Protein AF-A0A3M1PSI0-F1 (afdb_monomer_lite)

Structure (mmCIF, N/CA/C/O backbone):
data_AF-A0A3M1PSI0-F1
#
_entry.id   AF-A0A3M1PSI0-F1
#
loop_
_atom_site.group_PDB
_atom_site.id
_atom_site.type_symbol
_atom_site.label_atom_id
_atom_site.label_alt_id
_atom_site.label_comp_id
_atom_site.label_asym_id
_atom_site.label_entity_id
_atom_site.label_seq_id
_atom_site.pdbx_PDB_ins_code
_atom_site.Cartn_x
_atom_site.Cartn_y
_atom_site.Cartn_z
_atom_site.occupancy
_atom_site.B_iso_or_equiv
_atom_site.auth_seq_id
_atom_site.auth_comp_id
_atom_site.auth_asym_id
_atom_site.auth_atom_id
_atom_site.pdbx_PDB_model_num
ATOM 1 N N . MET A 1 1 ? 54.622 19.772 -19.799 1.00 5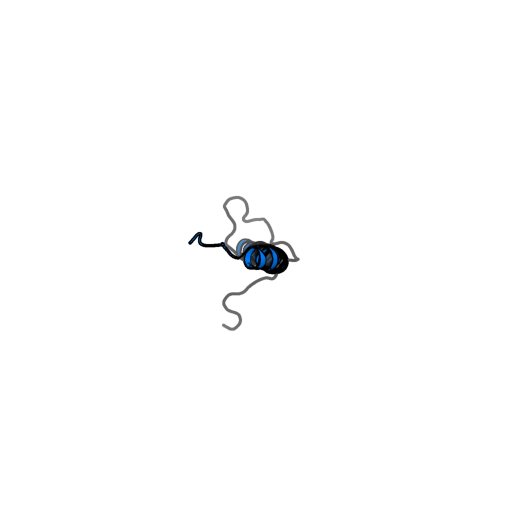7.09 1 MET A N 1
ATOM 2 C CA . MET A 1 1 ? 53.792 19.154 -20.858 1.00 57.09 1 MET A CA 1
ATOM 3 C C . MET A 1 1 ? 52.338 19.281 -20.416 1.00 57.09 1 MET A C 1
ATOM 5 O O . MET A 1 1 ? 52.103 19.014 -19.242 1.00 57.09 1 MET A O 1
ATOM 9 N N . PRO A 1 2 ? 51.403 19.782 -21.243 1.00 58.75 2 PRO A N 1
ATOM 10 C CA . PRO A 1 2 ? 50.030 20.011 -20.801 1.00 58.75 2 PRO A CA 1
ATOM 11 C C . PRO A 1 2 ? 49.316 18.668 -20.603 1.00 58.75 2 PRO A C 1
ATOM 13 O O . PRO A 1 2 ? 49.422 17.771 -21.436 1.00 58.75 2 PRO A O 1
ATOM 16 N N . ASN A 1 3 ? 48.627 18.531 -19.471 1.00 62.34 3 ASN A N 1
ATOM 17 C CA . ASN A 1 3 ? 47.838 17.355 -19.126 1.00 62.34 3 ASN A CA 1
ATOM 18 C C . ASN A 1 3 ? 46.551 17.377 -19.963 1.00 62.34 3 ASN A C 1
ATOM 20 O O . ASN A 1 3 ? 45.628 18.135 -19.663 1.00 62.34 3 ASN A O 1
ATOM 24 N N . VAL A 1 4 ? 46.516 16.616 -21.058 1.00 63.12 4 VAL A N 1
ATOM 25 C CA . VAL A 1 4 ? 45.324 16.497 -21.904 1.00 63.12 4 VAL A CA 1
ATOM 26 C C . VAL A 1 4 ? 44.298 15.628 -21.183 1.00 63.12 4 VAL A C 1
ATOM 28 O O . VAL A 1 4 ? 44.392 14.404 -21.157 1.00 63.12 4 VAL A O 1
ATOM 31 N N . LEU A 1 5 ? 43.321 16.274 -20.547 1.00 65.75 5 LEU A N 1
ATOM 32 C CA . LEU A 1 5 ? 42.157 15.580 -20.009 1.00 65.75 5 LEU A CA 1
ATOM 33 C C . LEU A 1 5 ? 41.447 14.860 -21.165 1.00 65.75 5 LEU A C 1
ATOM 35 O O . LEU A 1 5 ? 41.098 15.464 -22.178 1.00 65.75 5 LEU A O 1
ATOM 39 N N . ASN A 1 6 ? 41.309 13.544 -21.021 1.00 67.06 6 ASN A N 1
ATOM 40 C CA . ASN A 1 6 ? 40.798 12.629 -22.033 1.00 67.06 6 ASN A CA 1
ATOM 41 C C . ASN A 1 6 ? 39.316 12.921 -22.334 1.00 67.06 6 ASN A C 1
ATOM 43 O O . ASN A 1 6 ? 38.429 12.444 -21.630 1.00 67.06 6 ASN A O 1
ATOM 47 N N . PHE A 1 7 ? 39.051 13.692 -23.391 1.00 63.03 7 PHE A N 1
ATOM 48 C CA . PHE A 1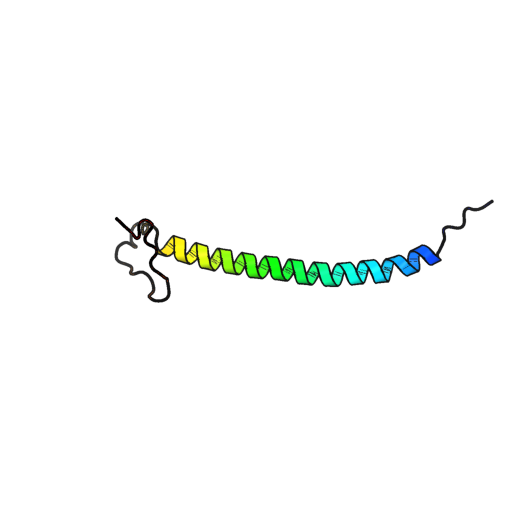 7 ? 37.702 14.058 -23.845 1.00 63.03 7 PHE A CA 1
ATOM 49 C C . PHE A 1 7 ? 36.823 12.831 -24.163 1.00 63.03 7 PHE A C 1
ATOM 51 O O . PHE A 1 7 ? 35.603 12.881 -24.031 1.00 63.03 7 PHE A O 1
ATOM 58 N N . SER A 1 8 ? 37.439 11.688 -24.482 1.00 64.25 8 SER A N 1
ATOM 59 C CA . SER A 1 8 ? 36.742 10.417 -24.725 1.00 64.25 8 SER A CA 1
ATOM 60 C C . SER A 1 8 ? 36.052 9.861 -23.475 1.00 64.25 8 SER A C 1
ATOM 62 O O . SER A 1 8 ? 35.050 9.161 -23.590 1.00 64.25 8 SER A O 1
ATOM 64 N N . ALA A 1 9 ? 36.559 10.174 -22.275 1.00 62.19 9 ALA A N 1
ATOM 65 C CA . ALA A 1 9 ? 35.930 9.757 -21.022 1.00 62.19 9 ALA A CA 1
ATOM 66 C C . ALA A 1 9 ? 34.634 10.535 -20.742 1.00 62.19 9 ALA A C 1
ATOM 68 O O . ALA A 1 9 ? 33.716 9.988 -20.142 1.00 62.19 9 ALA A O 1
ATOM 69 N N . LEU A 1 10 ? 34.536 11.783 -21.214 1.00 61.84 10 LEU A N 1
ATOM 70 C CA . LEU A 1 10 ? 33.343 12.614 -21.045 1.00 61.84 10 LEU A CA 1
ATOM 71 C C . LEU A 1 10 ? 32.174 12.097 -21.903 1.00 61.84 10 LEU A C 1
ATOM 73 O O . LEU A 1 10 ? 31.053 12.006 -21.419 1.00 61.84 10 LEU A O 1
ATOM 77 N N . PHE A 1 11 ? 32.458 11.659 -23.134 1.00 63.34 11 PHE A N 1
ATOM 78 C CA . PHE A 1 11 ? 31.450 11.163 -24.081 1.00 63.34 11 PHE A CA 1
ATOM 79 C C . PHE A 1 11 ? 30.835 9.800 -23.695 1.00 63.34 11 PHE A C 1
ATOM 81 O O . PHE A 1 11 ? 29.724 9.478 -24.103 1.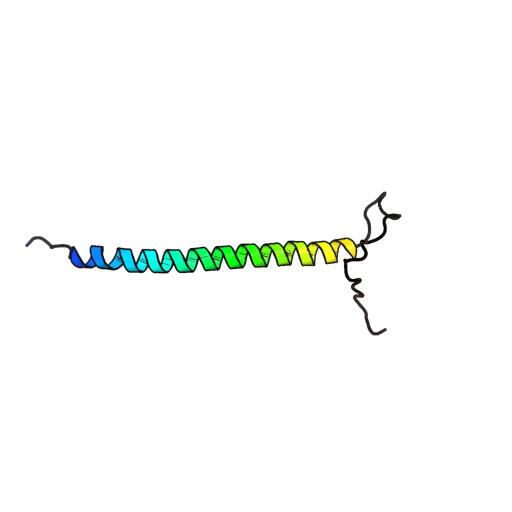00 63.34 11 PHE A O 1
ATOM 88 N N . LEU A 1 12 ? 31.532 8.987 -22.892 1.00 62.59 12 LEU A N 1
ATOM 89 C CA . LEU A 1 12 ? 31.043 7.669 -22.459 1.00 62.59 12 LEU A CA 1
ATOM 90 C C . LEU A 1 12 ? 30.259 7.696 -21.134 1.00 62.59 12 LEU A C 1
ATOM 92 O O . LEU A 1 12 ? 29.545 6.739 -20.838 1.00 62.59 12 LEU A O 1
ATOM 96 N N . VAL A 1 13 ? 30.365 8.767 -20.341 1.00 62.56 13 VAL A N 1
ATOM 97 C CA . VAL A 1 13 ? 29.657 8.894 -19.051 1.00 62.56 13 VAL A CA 1
ATOM 98 C C . VAL A 1 13 ? 28.187 9.278 -19.244 1.00 62.56 13 VAL A C 1
ATOM 100 O O . VAL A 1 13 ? 27.329 8.795 -18.509 1.00 62.56 13 VAL A O 1
ATOM 103 N N . GLU A 1 14 ? 27.873 10.081 -20.260 1.00 60.09 14 GLU A N 1
ATOM 104 C CA . GLU A 1 14 ? 26.509 10.552 -20.538 1.00 60.09 14 GLU A CA 1
ATOM 105 C C . GLU A 1 14 ? 25.488 9.427 -20.815 1.00 60.09 14 GLU A C 1
ATOM 107 O O . GLU A 1 14 ? 24.449 9.412 -20.147 1.00 60.09 14 GLU A O 1
ATOM 112 N N . PRO A 1 15 ? 25.738 8.441 -21.710 1.00 60.09 15 PRO A N 1
ATOM 113 C CA . PRO A 1 15 ? 24.752 7.389 -21.972 1.00 60.09 15 PRO A CA 1
ATOM 114 C C . PRO A 1 15 ? 24.555 6.451 -20.772 1.00 60.09 15 PRO A C 1
ATOM 116 O O . PRO A 1 15 ? 23.446 5.973 -20.540 1.00 60.09 15 PRO A O 1
ATOM 119 N N . ALA A 1 16 ? 25.606 6.209 -19.980 1.00 59.84 16 ALA A N 1
ATOM 120 C CA . ALA A 1 16 ? 25.530 5.369 -18.786 1.00 59.84 16 ALA A CA 1
ATOM 121 C C . ALA A 1 16 ? 24.744 6.047 -17.650 1.00 59.84 16 ALA A C 1
ATOM 123 O O . ALA A 1 16 ? 23.951 5.391 -16.974 1.00 59.84 16 ALA A O 1
ATOM 124 N N . VAL A 1 17 ? 24.921 7.361 -17.466 1.00 61.44 17 VAL A N 1
ATOM 125 C CA . VAL A 1 17 ? 2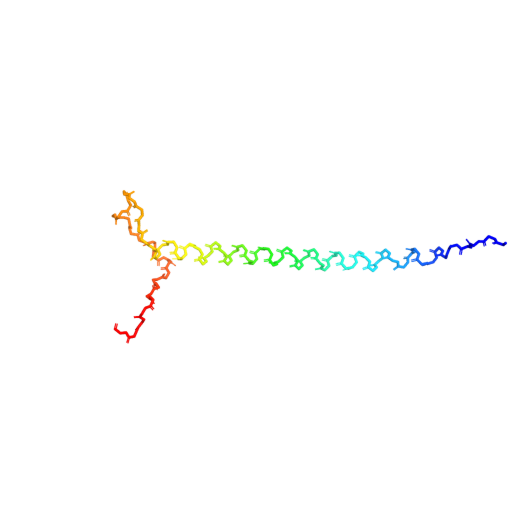4.149 8.156 -16.500 1.00 61.44 17 VAL A CA 1
ATOM 126 C C . VAL A 1 17 ? 22.683 8.252 -16.922 1.00 61.44 17 VAL A C 1
ATOM 128 O O . VAL A 1 17 ? 21.818 8.024 -16.084 1.00 61.44 17 VAL A O 1
ATOM 131 N N . SER A 1 18 ? 22.384 8.494 -18.205 1.00 60.44 18 SER A N 1
ATOM 132 C CA . SER A 1 18 ? 20.996 8.553 -18.695 1.00 60.44 18 SER A CA 1
ATOM 133 C C . SER A 1 18 ? 20.261 7.222 -18.510 1.00 60.44 18 SER A C 1
ATOM 135 O O . SER A 1 18 ? 19.161 7.203 -17.967 1.00 60.44 18 SER A O 1
ATOM 137 N N . ALA A 1 19 ? 20.891 6.097 -18.868 1.00 58.41 19 ALA A N 1
ATOM 138 C CA . ALA A 1 19 ? 20.291 4.771 -18.705 1.00 58.41 19 ALA A CA 1
ATOM 139 C C . ALA A 1 19 ? 20.059 4.397 -17.228 1.00 58.41 19 ALA A C 1
ATOM 141 O O . ALA A 1 19 ? 19.058 3.760 -16.893 1.00 58.41 19 ALA A O 1
ATOM 142 N N . ALA A 1 20 ? 20.958 4.812 -16.327 1.00 58.47 20 ALA A N 1
ATOM 143 C CA . ALA A 1 20 ? 20.766 4.648 -14.888 1.00 58.47 20 ALA A CA 1
ATOM 144 C C . ALA A 1 20 ? 19.626 5.534 -14.353 1.00 58.47 20 ALA A C 1
ATOM 146 O O . ALA A 1 20 ? 18.875 5.104 -13.477 1.00 58.47 20 ALA A O 1
ATOM 147 N N . GLN A 1 21 ? 19.470 6.746 -14.890 1.00 59.25 21 GLN A N 1
ATOM 148 C CA . GLN A 1 21 ? 18.435 7.696 -14.485 1.00 59.25 21 GLN A CA 1
ATOM 149 C C . GLN A 1 21 ? 17.032 7.246 -14.919 1.00 59.25 21 GLN A C 1
ATOM 151 O O . GLN A 1 21 ? 16.087 7.373 -14.140 1.00 59.25 21 GLN A O 1
ATOM 156 N N . ASP A 1 22 ? 16.909 6.640 -16.102 1.00 62.09 22 ASP A N 1
ATOM 157 C CA . ASP A 1 22 ? 15.636 6.126 -16.619 1.00 62.09 22 ASP A CA 1
ATOM 158 C C . ASP A 1 22 ? 15.124 4.932 -15.793 1.00 62.09 22 ASP A C 1
ATOM 160 O O . ASP A 1 22 ? 13.961 4.894 -15.384 1.00 62.09 22 ASP A O 1
ATOM 164 N N . GLY A 1 23 ? 16.002 3.977 -15.465 1.00 66.62 23 GLY A N 1
ATOM 165 C CA . GLY A 1 23 ? 15.646 2.833 -14.619 1.00 66.62 23 GLY A CA 1
ATOM 166 C C . GLY A 1 23 ? 15.369 3.221 -13.161 1.00 66.62 23 GLY A C 1
ATOM 167 O O . GLY A 1 23 ? 14.407 2.733 -12.555 1.00 66.62 23 GLY A O 1
ATOM 168 N N . ALA A 1 24 ? 16.177 4.121 -12.590 1.00 72.25 24 ALA A N 1
ATOM 169 C CA . ALA A 1 24 ? 16.009 4.596 -11.216 1.00 72.25 24 ALA A CA 1
ATOM 170 C C . ALA A 1 24 ? 14.738 5.444 -11.043 1.00 72.25 24 ALA A C 1
ATOM 172 O O . ALA A 1 24 ? 14.045 5.308 -10.036 1.00 72.25 24 ALA A O 1
ATOM 173 N N . GLY A 1 25 ? 14.388 6.272 -12.033 1.00 80.50 25 GLY A N 1
ATOM 174 C CA . GLY A 1 25 ? 13.165 7.073 -12.012 1.00 80.50 25 GLY A CA 1
ATOM 175 C C . GLY A 1 25 ? 11.906 6.206 -11.986 1.00 80.50 25 GLY A C 1
ATOM 176 O O . GLY A 1 25 ? 11.071 6.361 -11.096 1.00 80.50 25 GLY A O 1
ATOM 177 N N . ILE A 1 26 ? 11.796 5.240 -12.906 1.00 86.00 26 ILE A N 1
ATOM 178 C CA . ILE A 1 26 ? 10.620 4.358 -12.998 1.00 86.00 26 ILE A CA 1
ATOM 179 C C . ILE A 1 26 ? 10.479 3.492 -11.741 1.00 86.00 26 ILE A C 1
ATOM 181 O O . ILE A 1 26 ? 9.382 3.367 -11.195 1.00 86.00 26 ILE A O 1
ATOM 185 N N . SER A 1 27 ? 11.581 2.913 -11.258 1.00 88.50 27 SER A N 1
ATOM 186 C CA . SER A 1 27 ? 11.564 2.068 -10.059 1.00 88.50 27 SER A CA 1
ATOM 187 C C . SER A 1 27 ? 11.196 2.851 -8.797 1.00 88.50 27 SER A C 1
ATOM 189 O O . SER A 1 27 ? 10.352 2.390 -8.028 1.00 88.50 27 SER A O 1
ATOM 191 N N . LEU A 1 28 ? 11.739 4.057 -8.606 1.00 89.94 28 LEU A N 1
ATOM 192 C CA . LEU A 1 28 ? 11.378 4.918 -7.479 1.00 89.94 28 LEU A CA 1
ATOM 193 C C . LEU A 1 28 ? 9.899 5.318 -7.531 1.00 89.94 28 LEU A C 1
ATOM 195 O O . LEU A 1 28 ? 9.198 5.194 -6.527 1.00 89.94 28 LEU A O 1
ATOM 199 N N . SER A 1 29 ? 9.405 5.754 -8.693 1.00 91.69 29 SER A N 1
ATOM 200 C CA . SER A 1 29 ? 7.989 6.088 -8.871 1.00 91.69 29 SER A CA 1
ATOM 201 C C . SER A 1 29 ? 7.083 4.895 -8.570 1.00 91.69 29 SER A C 1
ATOM 203 O O . SER A 1 29 ? 6.087 5.051 -7.865 1.00 91.69 29 SER A O 1
ATOM 205 N N . ALA A 1 30 ? 7.443 3.697 -9.037 1.00 94.12 30 ALA A N 1
ATOM 206 C CA . ALA A 1 30 ? 6.686 2.481 -8.763 1.00 94.12 30 ALA A CA 1
ATOM 207 C C . ALA A 1 30 ? 6.623 2.170 -7.260 1.00 94.12 30 ALA A C 1
ATOM 209 O O . ALA A 1 30 ? 5.538 1.925 -6.734 1.00 94.12 30 ALA A O 1
ATOM 210 N N . VAL A 1 31 ? 7.754 2.234 -6.550 1.00 96.19 31 VAL A N 1
ATOM 211 C CA . VAL A 1 31 ? 7.804 2.001 -5.097 1.00 96.19 31 VAL A CA 1
ATOM 212 C C . VAL A 1 31 ? 6.955 3.022 -4.342 1.00 96.19 31 VAL A C 1
ATOM 214 O O . VAL A 1 31 ? 6.201 2.636 -3.452 1.00 96.19 31 VAL A O 1
ATOM 217 N N . VAL A 1 32 ? 7.026 4.304 -4.710 1.00 96.88 32 VAL A N 1
ATOM 218 C CA . VAL A 1 32 ? 6.224 5.361 -4.074 1.00 96.88 32 VAL A CA 1
ATOM 219 C C . VAL A 1 32 ? 4.732 5.115 -4.277 1.00 96.88 32 VAL A C 1
ATOM 221 O O . VAL A 1 32 ? 3.971 5.190 -3.316 1.00 96.88 32 VAL A O 1
ATOM 224 N N . ILE A 1 33 ? 4.304 4.780 -5.497 1.00 97.81 33 ILE A N 1
ATOM 225 C CA . ILE A 1 33 ? 2.890 4.530 -5.799 1.00 97.81 33 ILE A CA 1
ATOM 226 C C . ILE A 1 33 ? 2.391 3.297 -5.045 1.00 97.81 33 ILE A C 1
ATOM 228 O O . ILE A 1 33 ? 1.376 3.371 -4.358 1.00 97.81 33 ILE A O 1
ATOM 232 N N . ILE A 1 34 ? 3.107 2.175 -5.130 1.00 98.12 34 ILE A N 1
ATOM 233 C CA . ILE A 1 34 ? 2.705 0.928 -4.467 1.00 98.12 34 ILE A CA 1
ATOM 234 C C . ILE A 1 34 ? 2.700 1.110 -2.947 1.00 98.12 34 ILE A C 1
ATOM 236 O O . ILE A 1 34 ? 1.738 0.722 -2.288 1.00 98.12 34 ILE A O 1
ATOM 240 N N . GLY A 1 35 ? 3.735 1.743 -2.391 1.00 98.00 35 GLY A N 1
ATOM 241 C CA . GLY A 1 35 ? 3.828 2.031 -0.963 1.00 98.00 35 GLY A CA 1
ATOM 242 C C . GLY A 1 35 ? 2.706 2.945 -0.479 1.00 98.00 35 GLY A C 1
ATOM 243 O O . GLY A 1 35 ? 2.101 2.676 0.556 1.00 98.00 35 GLY A O 1
ATOM 244 N N . PHE A 1 36 ? 2.365 3.982 -1.246 1.00 97.94 36 PHE A N 1
ATOM 245 C CA . PHE A 1 36 ? 1.248 4.867 -0.927 1.00 97.94 36 PHE A CA 1
ATOM 246 C C . PHE A 1 36 ? -0.100 4.140 -0.986 1.00 97.94 36 PHE A C 1
ATOM 248 O O . PHE A 1 36 ? -0.893 4.261 -0.056 1.00 97.94 36 PHE A O 1
ATOM 255 N N . LEU A 1 37 ? -0.350 3.338 -2.027 1.00 98.25 37 LEU A N 1
ATOM 256 C CA . LEU A 1 37 ? -1.573 2.537 -2.138 1.00 98.25 37 LEU A CA 1
ATOM 257 C C . LEU A 1 37 ? -1.697 1.534 -0.987 1.00 98.25 37 LEU A C 1
ATOM 259 O O . LEU A 1 37 ? -2.774 1.400 -0.408 1.00 98.25 37 LEU A O 1
ATOM 263 N N . ALA A 1 38 ? -0.598 0.877 -0.613 1.00 97.44 38 ALA A N 1
ATOM 264 C CA . ALA A 1 38 ? -0.561 -0.014 0.539 1.00 97.44 38 ALA A CA 1
ATOM 265 C C . ALA A 1 38 ? -0.845 0.744 1.845 1.00 97.44 38 ALA A C 1
ATOM 267 O O . ALA A 1 38 ? -1.647 0.283 2.654 1.00 97.44 38 ALA A O 1
ATOM 268 N N . ALA A 1 39 ? -0.249 1.923 2.038 1.00 97.44 39 ALA A N 1
ATOM 269 C CA . ALA A 1 39 ? -0.458 2.741 3.229 1.00 97.44 39 ALA A CA 1
ATOM 270 C C . ALA A 1 39 ? -1.906 3.237 3.351 1.00 97.44 39 ALA A C 1
ATOM 272 O O . ALA A 1 39 ? -2.501 3.127 4.421 1.00 97.44 39 ALA A O 1
ATOM 273 N N . VAL A 1 40 ? -2.496 3.740 2.263 1.00 97.06 40 VAL A N 1
ATOM 274 C CA . VAL A 1 40 ? -3.897 4.186 2.243 1.00 97.06 40 VAL A CA 1
ATOM 275 C C . VAL A 1 40 ? -4.842 3.004 2.440 1.00 97.06 40 VAL A C 1
ATOM 277 O O . VAL A 1 40 ? -5.770 3.100 3.239 1.00 97.06 40 VAL A O 1
ATOM 280 N N . GLY A 1 41 ? -4.594 1.882 1.762 1.00 95.69 41 GLY A N 1
ATOM 281 C CA . GLY A 1 41 ? -5.411 0.677 1.878 1.00 95.69 41 GLY A CA 1
ATOM 282 C C . GLY A 1 41 ? -5.396 0.108 3.295 1.00 95.69 41 GLY A C 1
ATOM 283 O O . GLY A 1 41 ? -6.433 0.054 3.953 1.00 95.69 41 GLY A O 1
ATOM 284 N N . LEU A 1 42 ? -4.218 -0.260 3.800 1.00 94.44 42 LEU A N 1
ATOM 285 C CA . LEU A 1 42 ? -4.071 -0.845 5.136 1.00 94.44 42 LEU A CA 1
ATOM 286 C C . LEU A 1 42 ? -4.457 0.144 6.242 1.00 94.44 42 LEU A C 1
ATOM 288 O O . LEU A 1 42 ? -5.108 -0.247 7.207 1.00 94.44 42 LEU A O 1
ATOM 292 N N . GLY A 1 43 ? -4.114 1.426 6.094 1.00 94.88 43 GLY A N 1
ATOM 293 C CA . GLY A 1 43 ? -4.501 2.471 7.039 1.00 94.88 43 GLY A CA 1
ATOM 294 C C . GLY A 1 43 ? -6.014 2.675 7.098 1.00 94.88 43 GLY A C 1
ATOM 295 O O . GLY A 1 43 ? -6.569 2.816 8.185 1.00 94.88 43 GLY A O 1
ATOM 296 N N . SER A 1 44 ? -6.701 2.627 5.952 1.00 94.12 44 SER A N 1
ATOM 297 C CA . SER A 1 44 ? -8.162 2.703 5.904 1.00 94.12 44 SER A CA 1
ATOM 298 C C . SER A 1 44 ? -8.806 1.504 6.597 1.00 94.12 44 SER A C 1
ATOM 300 O O . SER A 1 44 ? -9.684 1.700 7.437 1.00 94.12 44 SER A O 1
ATOM 302 N N . VAL A 1 45 ? -8.334 0.284 6.316 1.00 93.69 45 VAL A N 1
ATOM 303 C CA . VAL A 1 45 ? -8.813 -0.932 6.992 1.00 93.69 45 VAL A CA 1
ATOM 304 C C . VAL A 1 45 ? -8.600 -0.830 8.502 1.00 93.69 45 VAL A C 1
ATOM 306 O O . VAL A 1 45 ? -9.531 -1.074 9.267 1.00 93.69 45 VAL A O 1
ATOM 309 N N . ALA A 1 46 ? -7.415 -0.413 8.947 1.00 92.12 46 ALA A N 1
ATOM 310 C CA . ALA A 1 46 ? -7.112 -0.254 10.366 1.00 92.12 46 ALA A CA 1
ATOM 311 C C . ALA A 1 46 ? -8.001 0.803 11.038 1.00 92.12 46 ALA A C 1
ATOM 313 O O . ALA A 1 46 ? -8.497 0.578 12.137 1.00 92.12 46 ALA A O 1
ATOM 314 N N . TRP A 1 47 ? -8.244 1.939 10.380 1.00 91.50 47 TRP A N 1
ATOM 315 C CA . TRP A 1 47 ? -9.088 3.003 10.922 1.00 91.50 47 TRP A CA 1
ATOM 316 C C . TRP A 1 47 ? -10.541 2.553 11.101 1.00 91.50 47 TRP A C 1
ATOM 318 O O . TRP A 1 47 ? -11.125 2.770 12.161 1.00 91.50 47 TRP A O 1
ATOM 328 N N . TYR A 1 48 ? -11.101 1.866 10.105 1.00 91.19 48 TYR A N 1
ATOM 329 C CA . TYR A 1 48 ? -12.477 1.367 10.138 1.00 91.19 48 TYR A CA 1
ATOM 330 C C . TYR A 1 48 ? -12.708 0.218 11.133 1.00 91.19 48 TYR A C 1
ATOM 332 O O . TYR A 1 48 ? -13.838 0.044 11.585 1.00 91.19 48 TYR A O 1
ATOM 340 N N . ASN A 1 49 ? -11.661 -0.534 11.486 1.00 90.62 49 ASN A N 1
ATOM 341 C CA . ASN A 1 49 ? -11.685 -1.539 12.557 1.00 90.62 49 ASN A CA 1
ATOM 342 C C . ASN A 1 49 ? -11.276 -0.958 13.930 1.00 90.62 49 ASN A C 1
ATOM 344 O O . ASN A 1 49 ? -11.265 -1.666 14.935 1.00 90.62 49 ASN A O 1
ATOM 348 N N . SER A 1 50 ? -10.931 0.333 14.002 1.00 88.94 50 SER A N 1
ATOM 349 C CA . SER A 1 50 ? -10.576 1.003 15.256 1.00 88.94 50 SER A CA 1
ATOM 350 C C . SER A 1 50 ? -11.808 1.532 16.003 1.00 88.94 50 SER A C 1
ATOM 352 O O . SER A 1 50 ? -12.933 1.526 15.500 1.00 88.94 50 SER A O 1
ATOM 354 N N . ARG A 1 51 ? -11.607 2.014 17.237 1.00 86.25 51 ARG A N 1
ATOM 355 C CA . ARG A 1 51 ? -12.685 2.639 18.017 1.00 86.25 51 ARG A CA 1
ATOM 356 C C . ARG A 1 51 ? -13.186 3.905 17.319 1.00 86.25 51 ARG A C 1
ATOM 358 O O . ARG A 1 51 ? -12.392 4.776 16.967 1.00 86.25 51 ARG A O 1
ATOM 365 N N . ARG A 1 52 ? -14.508 4.021 17.186 1.00 88.81 52 ARG A N 1
ATOM 366 C CA . ARG A 1 52 ? -15.166 5.172 16.553 1.00 88.81 52 ARG A CA 1
ATOM 367 C C . ARG A 1 52 ? -14.945 6.443 17.394 1.00 88.81 52 ARG A C 1
ATOM 369 O O . ARG A 1 52 ? -14.982 6.360 18.624 1.00 88.81 52 ARG A O 1
ATOM 376 N N . PRO A 1 53 ? -14.679 7.603 16.764 1.00 86.81 53 PRO A N 1
ATOM 377 C CA . PRO A 1 53 ? -14.577 8.871 17.476 1.00 86.81 53 PRO A CA 1
ATOM 378 C C . PRO A 1 53 ? -15.954 9.339 17.961 1.00 86.81 53 PRO A C 1
ATOM 380 O O . PRO A 1 53 ? -16.988 8.861 17.494 1.00 86.81 53 PRO A O 1
ATOM 383 N N . VAL A 1 54 ? -15.948 10.310 18.875 1.00 89.00 54 VAL A N 1
ATOM 384 C CA . VAL A 1 54 ? -17.171 10.862 19.472 1.00 89.00 54 VAL A CA 1
ATOM 385 C C . VAL A 1 54 ? -18.117 11.456 18.421 1.00 89.00 54 VAL A C 1
ATOM 387 O O . VAL A 1 54 ? -17.687 12.216 17.551 1.00 89.00 54 VAL A O 1
ATOM 390 N N . GLY A 1 55 ? -19.406 11.128 18.496 1.00 88.69 55 GLY A N 1
ATOM 391 C CA . GLY A 1 55 ? -20.433 11.535 17.528 1.00 88.69 55 GLY A CA 1
ATOM 392 C C . GLY A 1 55 ? -20.474 10.690 16.246 1.00 88.69 55 GLY A C 1
ATOM 393 O O . GLY A 1 55 ? -21.147 11.065 15.283 1.00 88.69 55 GLY A O 1
ATOM 394 N N . TRP A 1 56 ? -19.741 9.577 16.204 1.00 88.06 56 TRP A N 1
ATOM 395 C CA . TRP A 1 56 ? -19.679 8.629 15.085 1.00 88.06 56 TRP A CA 1
ATOM 396 C C . TRP A 1 56 ? -19.951 7.186 15.519 1.00 88.06 56 TRP A C 1
ATOM 398 O O . TRP A 1 56 ? -19.758 6.256 14.740 1.00 88.06 56 TRP A O 1
ATOM 408 N N . GLU A 1 57 ? -20.418 6.987 16.747 1.00 86.38 57 GLU A N 1
ATOM 409 C CA . GLU A 1 57 ? -20.703 5.684 17.338 1.00 86.38 57 GLU A CA 1
ATOM 410 C C . GLU A 1 57 ? -21.780 4.927 16.560 1.00 86.38 57 GLU A C 1
ATOM 412 O O . GLU A 1 57 ? -21.649 3.720 16.386 1.00 86.38 57 GLU A O 1
ATOM 417 N N . ASP A 1 58 ? -22.766 5.630 16.002 1.00 86.44 58 ASP A N 1
ATOM 418 C CA . ASP A 1 58 ? -23.877 5.033 15.248 1.00 86.44 58 ASP A CA 1
ATOM 419 C C . ASP A 1 58 ? -23.539 4.756 13.771 1.00 86.44 58 ASP A C 1
ATOM 421 O O . ASP A 1 58 ? -24.366 4.232 13.025 1.00 86.44 58 ASP A O 1
ATOM 425 N N . LYS A 1 59 ? -22.337 5.124 13.301 1.00 85.75 59 LYS A N 1
ATOM 426 C CA . LYS A 1 59 ? -21.945 4.942 11.896 1.00 85.75 59 LYS A CA 1
ATOM 427 C C . LYS A 1 59 ? -21.389 3.552 11.647 1.00 85.75 59 LYS A C 1
ATOM 429 O O . LYS A 1 59 ? -20.340 3.193 12.170 1.00 85.75 59 LYS A O 1
ATOM 434 N N . GLU A 1 60 ? -22.061 2.799 10.786 1.00 86.12 60 GLU A N 1
ATOM 435 C CA . GLU A 1 60 ? -21.584 1.495 10.342 1.00 86.12 60 GLU A CA 1
ATOM 436 C C . GLU A 1 60 ? -20.323 1.593 9.479 1.00 86.12 60 GLU A C 1
ATOM 438 O O . GLU A 1 60 ? -20.042 2.589 8.804 1.00 86.12 60 GLU A O 1
ATOM 443 N N . ARG A 1 61 ? -19.542 0.518 9.546 1.00 88.75 61 ARG A N 1
ATOM 444 C CA . ARG A 1 61 ? -18.352 0.311 8.733 1.00 88.75 61 ARG A CA 1
ATOM 445 C C . ARG A 1 61 ? -18.783 -0.022 7.299 1.00 88.75 61 ARG A C 1
ATOM 447 O O . ARG A 1 61 ? -19.722 -0.795 7.148 1.00 88.75 61 ARG A O 1
ATOM 454 N N . PRO A 1 62 ? -18.114 0.496 6.255 1.00 90.19 62 PRO A N 1
ATOM 455 C CA . PRO A 1 62 ? -18.475 0.161 4.882 1.00 90.19 62 PRO A CA 1
ATOM 456 C C . PRO A 1 62 ? -18.305 -1.335 4.576 1.00 90.19 62 PRO A C 1
ATOM 458 O O . PRO A 1 62 ? -17.314 -1.937 4.992 1.00 90.19 62 PRO A O 1
ATOM 461 N N . ASP A 1 63 ? -19.209 -1.899 3.769 1.00 91.88 63 ASP A N 1
ATOM 462 C CA . ASP A 1 63 ? -19.259 -3.342 3.459 1.00 91.88 63 ASP A CA 1
ATOM 463 C C . ASP A 1 63 ? -18.001 -3.884 2.764 1.00 91.88 63 ASP A C 1
ATOM 465 O O . ASP A 1 63 ? -17.657 -5.055 2.899 1.00 91.88 63 ASP A O 1
ATOM 469 N N . PHE A 1 64 ? -17.303 -3.039 2.001 1.00 88.94 64 PHE A N 1
ATOM 470 C CA . PHE A 1 64 ? -16.096 -3.430 1.265 1.00 88.94 64 PHE A CA 1
ATOM 471 C C . PHE A 1 64 ? -14.848 -3.521 2.149 1.00 88.94 64 PHE A C 1
ATOM 473 O O . PHE A 1 64 ? -13.809 -4.011 1.703 1.00 88.94 64 PHE A O 1
ATOM 480 N N . VAL A 1 65 ? -14.907 -3.011 3.380 1.00 91.12 65 VAL A N 1
ATOM 481 C CA . VAL A 1 65 ? -13.800 -3.144 4.319 1.00 91.12 65 VAL A CA 1
ATOM 482 C C . VAL A 1 65 ? -13.887 -4.556 4.915 1.00 91.12 65 VAL A C 1
ATOM 484 O O . VAL A 1 65 ? -14.971 -4.990 5.311 1.00 91.12 65 VAL A O 1
ATOM 487 N N . PRO A 1 66 ? -12.785 -5.309 5.033 1.00 89.12 66 PRO A N 1
ATOM 488 C CA . PRO A 1 66 ? -12.760 -6.567 5.778 1.00 89.12 66 PRO A CA 1
ATOM 489 C C . PRO A 1 66 ? -12.740 -6.311 7.289 1.00 89.12 66 PRO A C 1
ATOM 491 O O . PRO A 1 66 ? -12.090 -5.370 7.758 1.00 89.12 66 PRO A O 1
ATOM 494 N N . ASP A 1 67 ? -13.526 -7.090 8.031 1.00 89.12 67 ASP A N 1
ATOM 495 C CA . ASP A 1 67 ? -13.482 -7.083 9.495 1.00 89.12 67 ASP A CA 1
ATOM 496 C C . ASP A 1 67 ? -12.235 -7.849 9.941 1.00 89.12 67 ASP A C 1
ATOM 498 O O . ASP A 1 67 ? -11.916 -8.896 9.371 1.00 89.12 67 ASP A O 1
ATOM 502 N N . VAL A 1 68 ? -11.488 -7.290 10.885 1.00 89.06 68 VAL A N 1
ATOM 503 C CA . VAL A 1 68 ? -10.209 -7.848 11.329 1.00 89.06 68 VAL A CA 1
ATOM 504 C C . VAL A 1 68 ? -10.304 -8.132 12.818 1.00 89.06 68 VAL A C 1
ATOM 506 O O . VAL A 1 68 ? -10.106 -7.234 13.636 1.00 89.06 68 VAL A O 1
ATOM 509 N N . ASP A 1 69 ? -10.574 -9.393 13.154 1.00 83.25 69 ASP A N 1
ATOM 510 C CA . ASP A 1 69 ? -10.532 -9.870 14.533 1.00 83.25 69 ASP A CA 1
ATOM 511 C C . ASP A 1 69 ? -9.067 -10.091 14.959 1.00 83.25 69 ASP A C 1
ATOM 513 O O . ASP A 1 69 ? -8.357 -10.890 14.336 1.00 83.25 69 ASP A O 1
ATOM 517 N N . PRO A 1 70 ? -8.567 -9.392 15.995 1.00 76.38 70 PRO A N 1
ATOM 518 C CA . PRO A 1 70 ? -7.230 -9.636 16.525 1.00 76.38 70 PRO A CA 1
ATOM 519 C C . PRO A 1 70 ? -7.085 -11.005 17.207 1.00 76.38 70 PRO A C 1
ATOM 521 O O . PRO A 1 70 ? -5.962 -11.371 17.561 1.00 76.38 70 PRO A O 1
ATOM 524 N N . ASN A 1 71 ? -8.176 -11.746 17.418 1.00 81.88 71 ASN A N 1
ATOM 525 C CA . ASN A 1 71 ? -8.186 -12.989 18.169 1.00 81.88 71 ASN A CA 1
ATOM 52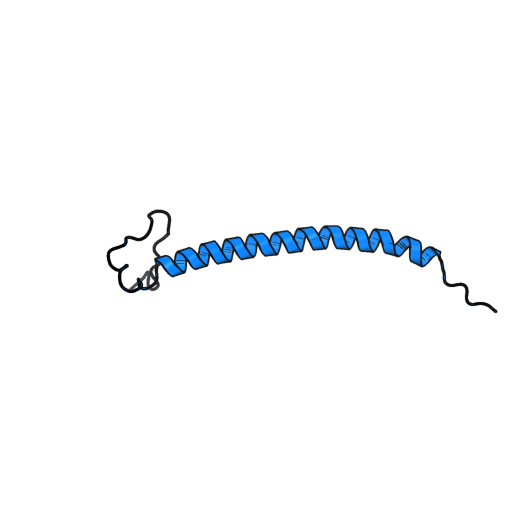6 C C . ASN A 1 71 ? -9.090 -14.062 17.531 1.00 81.88 71 ASN A C 1
ATOM 528 O O . ASN A 1 71 ? -10.133 -14.405 18.078 1.00 81.88 71 ASN A O 1
ATOM 532 N N . PRO A 1 72 ? -8.685 -14.619 16.380 1.00 75.19 72 PRO A N 1
ATOM 533 C CA . PRO A 1 72 ? -9.542 -15.487 15.572 1.00 75.19 72 PRO A CA 1
ATOM 534 C C . PRO A 1 72 ? -9.913 -16.837 16.217 1.00 75.19 72 PRO A C 1
ATOM 536 O O . PRO A 1 72 ? -10.794 -17.515 15.694 1.00 75.19 72 PRO A O 1
ATOM 539 N N . ASP A 1 73 ? -9.271 -17.231 17.326 1.00 74.06 73 ASP A N 1
ATOM 540 C CA . ASP A 1 73 ? -9.275 -18.620 17.812 1.00 74.06 73 ASP A CA 1
ATOM 541 C C . ASP A 1 73 ? -9.506 -18.800 19.334 1.00 74.06 73 ASP A C 1
ATOM 543 O O . ASP A 1 73 ? -9.230 -19.885 19.857 1.00 74.06 73 ASP A O 1
ATOM 547 N N . VAL A 1 74 ? -10.004 -17.798 20.075 1.00 58.62 74 VAL A N 1
ATOM 548 C CA . VAL A 1 74 ? -10.447 -17.993 21.482 1.00 58.62 74 VAL A CA 1
ATOM 549 C C . VAL A 1 74 ? -11.838 -17.450 21.765 1.00 58.62 74 VAL A C 1
ATOM 551 O O . VAL A 1 74 ? -12.222 -16.429 21.158 1.00 58.62 74 VAL A O 1
#

Sequence (74 aa):
MPNVLNFSALFLVEPAVSAAQDGAGISLSAVVIIGFLAAVGLGSVAWYNSRRPVGWEDKERPDFVPDVDPNPDV

Foldseek 3Di:
DDDPDPVVVVVVVVVVVVVVCVVVVVVVVVCVVVVVCCCCLVVLLVVLQDDDDPPCNPPHRDPPRDHDDPPPDD

Radius of gyration: 26.46 Å; chains: 1; 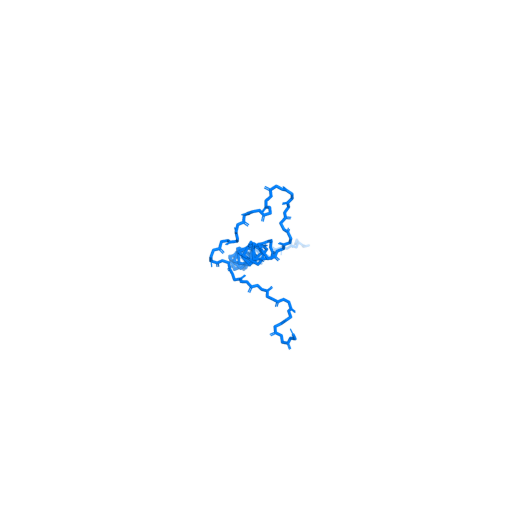bounding box: 78×39×46 Å

Secondary structure (DSSP, 8-state):
------HHHHHHHHHHHHHHHHHHHHHHHHHHHHHHHHHHHHHHHHHHTSPPPTT-TTPPPPTTSPP--S-TT-

pLDDT: mean 80.62, std 14.22, range [57.09, 98.25]